Protein AF-S9P1H9-F1 (afdb_monomer_lite)

Organism: Cystobacter fuscus (strain ATCC 25194 / DSM 2262 / NBRC 100088 / M29) (NCBI:txid1242864)

Radius of gyration: 18.56 Å; chains: 1; bounding box: 51×39×47 Å

Secondary structure (DSSP, 8-state):
-EEEEEEEE-TTS-EEEEEEEEEEHHHHHH--GGGSPP-SS-EEEEEE-GGG-EEEESSHHHHHHHHHSSS--HHHHHHH-------------------

pLDDT: mean 74.11, std 20.46, range [33.84, 93.12]

Structure (mmCIF, N/CA/C/O backbone):
data_AF-S9P1H9-F1
#
_entry.id   AF-S9P1H9-F1
#
loop_
_atom_site.group_PDB
_atom_site.id
_atom_site.type_symbol
_atom_site.label_atom_id
_atom_site.label_alt_id
_atom_site.label_comp_id
_atom_site.label_asym_id
_atom_site.label_entity_id
_atom_site.label_seq_id
_atom_site.pdbx_PDB_ins_code
_atom_site.Cartn_x
_atom_site.Cartn_y
_atom_site.Cartn_z
_atom_site.occupancy
_atom_site.B_iso_or_equiv
_atom_site.auth_seq_id
_atom_site.auth_comp_id
_atom_site.auth_asym_id
_atom_site.auth_atom_id
_atom_site.pdbx_PDB_model_num
ATOM 1 N N . MET A 1 1 ? 4.107 -10.210 -2.708 1.00 71.69 1 MET A N 1
ATOM 2 C CA . MET A 1 1 ? 3.120 -9.361 -2.025 1.00 71.69 1 MET A CA 1
ATOM 3 C C . MET A 1 1 ? 3.445 -9.468 -0.560 1.00 71.69 1 MET A C 1
ATOM 5 O O . MET A 1 1 ? 3.558 -10.588 -0.078 1.00 71.69 1 MET A O 1
ATOM 9 N N . GLU A 1 2 ? 3.715 -8.340 0.073 1.00 86.12 2 GLU A N 1
ATOM 10 C CA . GLU A 1 2 ? 4.115 -8.248 1.480 1.00 86.12 2 GLU A CA 1
ATOM 11 C C . GLU A 1 2 ? 3.157 -7.284 2.185 1.00 86.12 2 GLU A C 1
ATOM 13 O O . GLU A 1 2 ? 2.584 -6.406 1.531 1.00 86.12 2 GLU A O 1
ATOM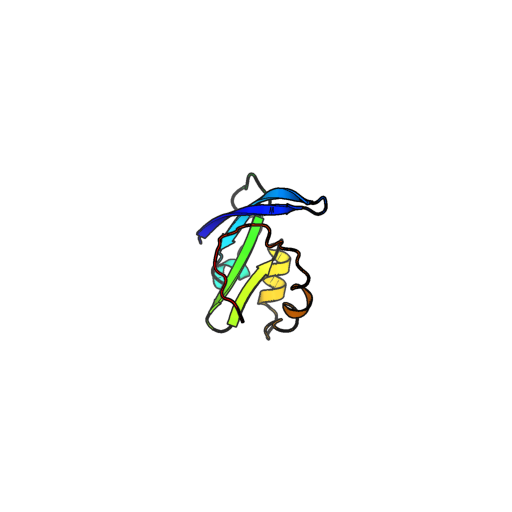 18 N N . LEU A 1 3 ? 2.918 -7.517 3.475 1.00 88.31 3 LEU A N 1
ATOM 19 C CA . LEU A 1 3 ? 2.002 -6.735 4.297 1.00 88.31 3 LEU A CA 1
ATOM 20 C C . LEU A 1 3 ? 2.711 -6.288 5.566 1.00 88.31 3 LEU A C 1
ATOM 22 O O . LEU A 1 3 ? 3.211 -7.128 6.316 1.00 88.31 3 LEU A O 1
ATOM 26 N N . ASP A 1 4 ? 2.650 -4.991 5.831 1.00 88.75 4 ASP A N 1
ATOM 27 C CA . ASP A 1 4 ? 3.205 -4.368 7.024 1.00 88.75 4 ASP A CA 1
ATOM 28 C C . ASP A 1 4 ? 2.111 -3.657 7.815 1.00 88.75 4 ASP A C 1
ATOM 30 O O . ASP A 1 4 ? 1.148 -3.132 7.256 1.00 88.75 4 ASP A O 1
ATOM 34 N N . TYR A 1 5 ? 2.262 -3.629 9.135 1.00 91.00 5 TYR A N 1
ATOM 35 C CA . TYR A 1 5 ? 1.359 -2.913 10.029 1.00 91.00 5 TYR A CA 1
ATOM 36 C C . TYR A 1 5 ? 2.081 -1.694 10.594 1.00 91.00 5 TYR A C 1
ATOM 38 O O . TYR A 1 5 ? 3.106 -1.829 11.263 1.00 91.00 5 TYR A O 1
ATOM 46 N N . GLU A 1 6 ? 1.522 -0.510 10.364 1.00 87.19 6 GLU A N 1
ATOM 47 C CA . GLU A 1 6 ? 2.068 0.760 10.842 1.00 87.19 6 GLU A CA 1
ATOM 48 C C . GLU A 1 6 ? 1.019 1.561 11.617 1.00 87.19 6 GLU A C 1
ATOM 50 O O . GLU A 1 6 ? -0.172 1.248 11.617 1.00 87.19 6 GLU A O 1
ATOM 55 N N . VAL A 1 7 ? 1.482 2.589 12.327 1.00 90.88 7 VAL A N 1
ATOM 56 C CA . VAL A 1 7 ? 0.621 3.557 13.010 1.00 90.88 7 VAL A CA 1
ATOM 57 C C . VAL A 1 7 ? 0.861 4.918 12.376 1.00 90.88 7 VAL A C 1
ATOM 59 O O . VAL A 1 7 ? 1.984 5.421 12.399 1.00 90.88 7 VAL A O 1
ATOM 62 N N . GLU A 1 8 ? -0.193 5.504 11.823 1.00 88.19 8 GLU A N 1
ATOM 63 C CA . GLU A 1 8 ? -0.202 6.853 11.259 1.00 88.19 8 GLU A CA 1
ATOM 64 C C . GLU A 1 8 ? -0.989 7.799 12.173 1.00 88.19 8 GLU A C 1
ATOM 66 O O . GLU A 1 8 ? -1.612 7.365 13.142 1.00 88.19 8 GLU A O 1
ATOM 71 N N . GLN A 1 9 ? -0.917 9.100 11.908 1.00 89.00 9 GLN A N 1
ATOM 72 C CA . GLN A 1 9 ? -1.786 10.088 12.546 1.00 89.00 9 GLN A CA 1
ATOM 73 C C . GLN A 1 9 ? -2.911 10.420 11.570 1.00 89.00 9 GLN A C 1
ATOM 75 O O . GLN A 1 9 ? -2.637 10.661 10.394 1.00 89.00 9 GLN A O 1
ATOM 80 N N . ASP A 1 10 ? -4.154 10.395 12.041 1.00 84.62 10 ASP A N 1
ATOM 81 C CA . ASP A 1 10 ? -5.293 10.876 11.261 1.00 84.62 10 ASP A CA 1
ATOM 82 C C . ASP A 1 10 ? -5.346 12.417 11.222 1.00 84.62 10 ASP A C 1
ATOM 84 O O . ASP A 1 10 ? -4.470 13.108 11.752 1.00 84.62 10 ASP A O 1
ATOM 88 N N . GLU A 1 11 ? -6.370 12.970 10.568 1.00 83.12 11 GLU A N 1
ATOM 89 C CA . GLU A 1 11 ? -6.568 14.421 10.424 1.00 83.12 11 GLU A CA 1
ATOM 90 C C . GLU A 1 11 ? -6.744 15.145 11.772 1.00 83.12 11 GLU A C 1
ATOM 92 O O . GLU A 1 11 ? -6.453 16.337 11.884 1.00 83.12 11 GLU A O 1
ATOM 97 N N . GLU A 1 12 ? -7.172 14.425 12.810 1.00 86.62 12 GLU A N 1
ATOM 98 C CA . GLU A 1 12 ? -7.350 14.925 14.176 1.00 86.62 12 GLU A CA 1
ATOM 99 C C . GLU A 1 12 ? -6.081 14.732 15.033 1.00 86.62 12 GLU A C 1
ATOM 101 O O . GLU A 1 12 ? -6.024 15.156 16.191 1.00 86.62 12 GLU A O 1
ATOM 106 N N . GLY A 1 13 ? -5.028 14.139 14.459 1.00 87.88 13 GLY A N 1
ATOM 107 C CA . GLY A 1 13 ? -3.762 13.844 15.123 1.00 87.88 13 GLY A CA 1
ATOM 108 C C . GLY A 1 13 ? -3.813 12.613 16.032 1.00 87.88 13 GLY A C 1
ATOM 109 O O . GLY A 1 13 ? -2.876 12.387 16.808 1.00 87.88 13 GLY A O 1
ATOM 110 N N . ALA A 1 14 ? -4.883 11.817 15.970 1.00 89.50 14 ALA A N 1
ATOM 111 C CA . ALA A 1 14 ? -5.013 10.588 16.733 1.00 89.50 14 ALA A CA 1
ATOM 112 C C . ALA A 1 14 ? -4.269 9.430 16.039 1.00 89.50 14 ALA A C 1
ATOM 114 O O . ALA A 1 14 ? -4.208 9.359 14.809 1.00 89.50 14 ALA A O 1
ATOM 115 N N . PRO A 1 15 ? -3.658 8.509 16.808 1.00 92.12 15 PRO A N 1
ATOM 116 C CA . PRO A 1 15 ? -2.955 7.370 16.234 1.00 92.12 15 PRO A CA 1
ATOM 117 C C . PRO A 1 15 ? -3.945 6.365 15.628 1.00 92.12 15 PRO A C 1
ATOM 119 O O . PRO A 1 15 ? -4.768 5.792 16.343 1.00 92.12 15 PRO A O 1
ATOM 122 N N . VAL A 1 16 ? -3.804 6.084 14.334 1.00 91.25 16 VAL A N 1
ATOM 123 C CA . VAL A 1 16 ? -4.590 5.094 13.590 1.00 91.25 16 VAL A CA 1
ATOM 124 C C . VAL A 1 16 ? -3.693 3.961 13.097 1.00 91.25 16 VAL A C 1
ATOM 126 O O . VAL A 1 16 ? -2.632 4.181 12.518 1.00 91.25 16 VAL A O 1
ATOM 129 N N . GLY A 1 17 ? -4.103 2.718 13.350 1.00 91.50 17 GLY A N 1
ATOM 130 C CA . GLY A 1 17 ? -3.412 1.548 12.815 1.00 91.50 17 GLY A CA 1
ATOM 131 C C . GLY A 1 17 ? -3.766 1.343 11.345 1.00 91.50 17 GLY A C 1
ATOM 132 O O . GLY A 1 17 ? -4.946 1.241 11.022 1.00 91.50 17 GLY A O 1
ATOM 133 N N . VAL A 1 18 ? -2.762 1.222 10.484 1.00 93.12 18 VAL A N 1
ATOM 134 C CA . VAL A 1 18 ? -2.925 1.038 9.037 1.00 93.12 18 VAL A CA 1
ATOM 135 C C . VAL A 1 18 ? -2.173 -0.193 8.551 1.00 93.12 18 VAL A C 1
ATOM 137 O O . VAL A 1 18 ? -1.186 -0.619 9.158 1.00 93.12 18 VAL A O 1
ATOM 140 N N . VAL A 1 19 ? -2.641 -0.762 7.444 1.00 93.06 19 VAL A N 1
ATOM 141 C CA . VAL A 1 19 ? -1.970 -1.865 6.749 1.00 93.06 19 VAL A CA 1
ATOM 142 C C . VAL A 1 19 ? -1.317 -1.323 5.488 1.00 93.06 19 VAL A C 1
ATOM 144 O O . VAL A 1 19 ? -1.998 -0.756 4.639 1.00 93.06 19 VAL A O 1
ATOM 147 N N . ARG A 1 20 ? -0.007 -1.510 5.334 1.00 91.38 20 ARG A N 1
ATOM 148 C CA . ARG A 1 20 ? 0.713 -1.184 4.103 1.00 91.38 20 ARG A CA 1
ATOM 149 C C . ARG A 1 20 ? 0.857 -2.423 3.235 1.00 91.38 20 ARG A C 1
ATOM 151 O O . ARG A 1 20 ? 1.442 -3.422 3.641 1.00 91.38 20 ARG A O 1
ATOM 158 N N . LEU A 1 21 ? 0.310 -2.348 2.029 1.00 91.50 21 LEU A N 1
ATOM 159 C CA . LEU A 1 21 ? 0.265 -3.430 1.065 1.00 91.50 21 LEU A CA 1
ATOM 160 C C . LEU A 1 21 ? 1.289 -3.207 -0.043 1.00 91.50 21 LEU A C 1
AT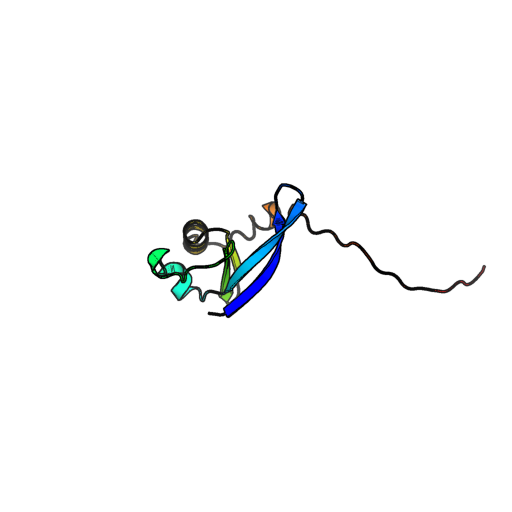OM 162 O O . LEU A 1 21 ? 1.125 -2.339 -0.903 1.00 91.50 21 LEU A O 1
ATOM 166 N N . HIS A 1 22 ? 2.333 -4.030 -0.046 1.00 90.88 22 HIS A N 1
ATOM 167 C CA . HIS A 1 22 ? 3.393 -3.981 -1.043 1.00 90.88 22 HIS A CA 1
ATOM 168 C C . HIS A 1 22 ? 3.039 -4.865 -2.239 1.00 90.88 22 HIS A C 1
ATOM 170 O O . HIS A 1 22 ? 3.074 -6.104 -2.181 1.00 90.88 22 HIS A O 1
ATOM 176 N N . LEU A 1 23 ? 2.718 -4.210 -3.353 1.00 90.31 23 LEU A N 1
ATOM 177 C CA . LEU A 1 23 ? 2.296 -4.843 -4.593 1.00 90.31 23 LEU A CA 1
ATOM 178 C C . LEU A 1 23 ? 3.402 -4.770 -5.662 1.00 90.31 23 LEU A C 1
ATOM 180 O O . LEU A 1 23 ? 3.996 -3.717 -5.897 1.00 90.31 23 LEU A O 1
ATOM 184 N N . PRO A 1 24 ? 3.678 -5.878 -6.372 1.00 89.31 24 PRO A N 1
ATOM 185 C CA . PRO A 1 24 ? 4.415 -5.835 -7.630 1.00 89.31 24 PRO A CA 1
ATOM 186 C C . PRO A 1 24 ? 3.671 -4.994 -8.675 1.00 89.31 24 PRO A C 1
ATOM 188 O O . PRO A 1 24 ? 2.450 -5.096 -8.776 1.00 89.31 24 PRO A O 1
ATOM 191 N N . GLU A 1 25 ? 4.398 -4.258 -9.523 1.00 86.44 25 GLU A N 1
ATOM 192 C CA . GLU A 1 25 ? 3.802 -3.374 -10.547 1.00 86.44 25 GLU A CA 1
ATOM 193 C C . GLU A 1 25 ? 2.772 -4.090 -11.431 1.00 86.44 25 GLU A C 1
ATOM 195 O O . GLU A 1 25 ? 1.683 -3.575 -11.670 1.00 86.44 25 GLU A O 1
ATOM 200 N N . LYS A 1 26 ? 3.086 -5.315 -11.867 1.00 88.62 26 LYS A N 1
ATOM 201 C CA . LYS A 1 26 ? 2.174 -6.113 -12.690 1.00 88.62 26 LYS A CA 1
ATOM 202 C C . LYS A 1 26 ? 0.849 -6.399 -11.981 1.00 88.62 26 LYS A C 1
ATOM 204 O O . LYS A 1 26 ? -0.184 -6.318 -12.626 1.00 88.62 26 LYS A O 1
ATOM 209 N N . LEU A 1 27 ? 0.894 -6.733 -10.688 1.00 89.75 27 LEU A N 1
ATOM 210 C CA . LEU A 1 27 ? -0.317 -6.999 -9.913 1.00 89.75 27 LEU A CA 1
ATOM 211 C C . LEU A 1 27 ? -1.089 -5.706 -9.675 1.00 89.75 27 LEU A C 1
ATOM 213 O O . LEU A 1 27 ? -2.281 -5.675 -9.927 1.00 89.75 27 LEU A O 1
ATOM 217 N N . ALA A 1 28 ? -0.416 -4.622 -9.292 1.00 88.62 28 ALA A N 1
ATOM 218 C CA . ALA A 1 28 ? -1.077 -3.342 -9.047 1.00 88.62 28 ALA A CA 1
ATOM 219 C C . ALA A 1 28 ? -1.885 -2.825 -10.253 1.00 88.62 28 ALA A C 1
ATOM 221 O O . ALA A 1 28 ? -2.931 -2.218 -10.059 1.00 88.62 28 ALA A O 1
ATOM 222 N N . ARG A 1 29 ? -1.432 -3.104 -11.484 1.00 87.00 29 ARG A N 1
ATOM 223 C CA . ARG A 1 29 ? -2.118 -2.717 -12.731 1.00 87.00 29 ARG A CA 1
ATOM 224 C C . ARG A 1 29 ? -3.342 -3.559 -13.090 1.00 87.00 29 ARG A C 1
ATOM 226 O O . ARG A 1 29 ? -4.137 -3.115 -13.908 1.00 87.00 29 ARG A O 1
ATOM 233 N N . THR A 1 30 ? -3.448 -4.783 -12.582 1.00 88.94 30 THR A N 1
ATOM 234 C CA . THR A 1 30 ? -4.514 -5.721 -12.984 1.00 88.94 30 THR A CA 1
ATOM 235 C C . THR A 1 30 ? -5.451 -6.098 -11.849 1.00 88.94 30 THR A C 1
ATOM 237 O O . THR A 1 30 ? -6.496 -6.672 -12.119 1.00 88.94 30 THR A O 1
ATOM 240 N N . LEU A 1 31 ? -5.052 -5.839 -10.604 1.00 90.50 31 LEU A N 1
ATOM 241 C CA . LEU A 1 31 ? -5.823 -6.158 -9.411 1.00 90.50 31 LEU A CA 1
ATOM 242 C C . LEU A 1 31 ? -7.085 -5.296 -9.357 1.00 90.50 31 LEU A C 1
ATOM 244 O O . LEU A 1 31 ? -7.028 -4.10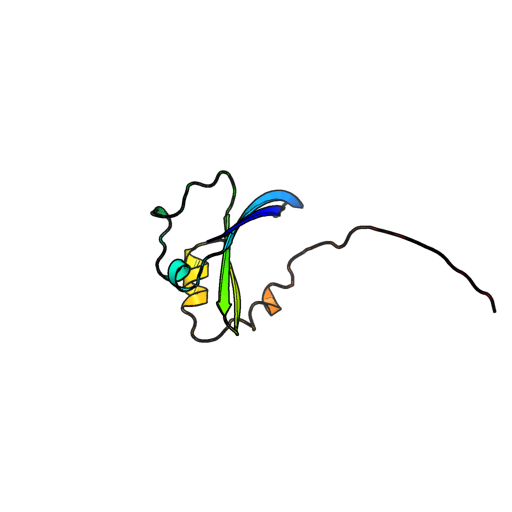2 -9.658 1.00 90.50 31 LEU A O 1
ATOM 248 N N . VAL A 1 32 ? -8.196 -5.889 -8.932 1.00 90.25 32 VAL A N 1
ATOM 249 C CA . VAL A 1 32 ? -9.440 -5.166 -8.631 1.00 90.25 32 VAL A CA 1
ATOM 250 C C . VAL A 1 32 ? -9.773 -5.243 -7.142 1.00 90.25 32 VAL A C 1
ATOM 252 O O . VAL A 1 32 ? -9.282 -6.118 -6.430 1.00 90.25 32 VAL A O 1
ATOM 255 N N . GLU A 1 33 ? -10.611 -4.328 -6.653 1.00 86.12 33 GLU A N 1
ATOM 256 C CA . GLU A 1 33 ? -10.958 -4.244 -5.226 1.00 86.12 33 GLU A CA 1
ATOM 257 C C . GLU A 1 33 ? -11.610 -5.528 -4.691 1.00 86.12 33 GLU A C 1
ATOM 259 O O . GLU A 1 33 ? -11.372 -5.908 -3.550 1.00 86.12 33 GLU A O 1
ATOM 264 N N . GLU A 1 34 ? -12.367 -6.244 -5.523 1.00 89.31 34 GLU A N 1
ATOM 265 C CA . GLU A 1 34 ? -13.018 -7.511 -5.159 1.00 89.31 34 GLU A CA 1
ATOM 266 C C . GLU A 1 34 ? -12.028 -8.665 -4.931 1.00 89.31 34 GLU A C 1
ATOM 268 O O . GLU A 1 34 ? -12.353 -9.644 -4.260 1.00 89.31 34 GLU A O 1
ATOM 273 N N . GLU A 1 35 ? -10.817 -8.564 -5.484 1.00 88.50 35 GLU A N 1
ATOM 274 C CA . GLU A 1 35 ? -9.747 -9.547 -5.293 1.00 88.50 35 GLU A CA 1
ATOM 275 C C . GLU A 1 35 ? -8.895 -9.244 -4.054 1.00 88.50 35 GLU A C 1
ATOM 277 O O . GLU A 1 35 ? -8.050 -10.059 -3.664 1.00 88.50 35 GLU A O 1
ATOM 282 N N . LEU A 1 36 ? -9.091 -8.077 -3.428 1.00 85.81 36 LEU A N 1
ATOM 283 C CA . LEU A 1 36 ? -8.401 -7.738 -2.196 1.00 85.81 36 LEU A CA 1
ATOM 284 C C . LEU A 1 36 ? -8.989 -8.530 -1.023 1.00 85.81 36 LEU A C 1
ATOM 286 O O . LEU A 1 36 ? -10.209 -8.658 -0.891 1.00 85.81 36 LEU A O 1
ATOM 290 N N . PRO A 1 37 ? -8.137 -9.049 -0.123 1.00 85.94 37 PRO A N 1
ATOM 291 C CA . PRO A 1 37 ? -8.628 -9.619 1.117 1.00 85.94 37 PRO A CA 1
ATOM 292 C C . PRO A 1 37 ? -9.309 -8.531 1.952 1.00 85.94 37 PRO A C 1
ATOM 294 O O . PRO A 1 37 ? -8.980 -7.349 1.861 1.00 85.94 37 PRO A O 1
ATOM 297 N N . LEU A 1 38 ? -10.249 -8.936 2.802 1.00 87.06 38 LEU A N 1
ATOM 298 C CA . LEU A 1 38 ? -10.863 -8.015 3.750 1.00 87.06 38 LEU A CA 1
ATOM 299 C C . LEU A 1 38 ? -9.841 -7.630 4.821 1.00 87.06 38 LEU A C 1
ATOM 301 O O . LEU A 1 38 ? -9.246 -8.496 5.465 1.00 87.06 38 LEU A O 1
ATOM 305 N N . PHE A 1 39 ? -9.674 -6.328 5.019 1.00 86.69 39 PHE A N 1
ATOM 306 C CA . PHE A 1 39 ? -8.782 -5.770 6.025 1.00 86.69 39 PHE A CA 1
ATOM 307 C C . PHE A 1 39 ? -9.583 -5.242 7.215 1.00 86.69 39 PHE A C 1
ATOM 309 O O . PHE A 1 39 ? -10.657 -4.668 7.051 1.00 86.69 39 PHE A O 1
ATOM 316 N N . ASP A 1 40 ? -9.052 -5.417 8.427 1.00 88.88 40 ASP A N 1
ATOM 317 C CA . ASP A 1 40 ? -9.642 -4.893 9.667 1.00 88.88 40 ASP A CA 1
ATOM 318 C C . ASP A 1 40 ? -9.382 -3.391 9.866 1.00 88.88 40 ASP A C 1
ATOM 320 O O . ASP A 1 40 ? -9.862 -2.791 10.828 1.00 88.88 40 ASP A O 1
ATOM 324 N N . ARG A 1 41 ? -8.581 -2.791 8.980 1.00 89.69 41 ARG A N 1
ATOM 325 C CA . ARG A 1 41 ? -8.016 -1.445 9.091 1.00 89.69 41 ARG A CA 1
ATOM 326 C C . ARG A 1 41 ? -7.889 -0.790 7.715 1.00 89.69 41 ARG A C 1
ATOM 328 O O . ARG A 1 41 ? -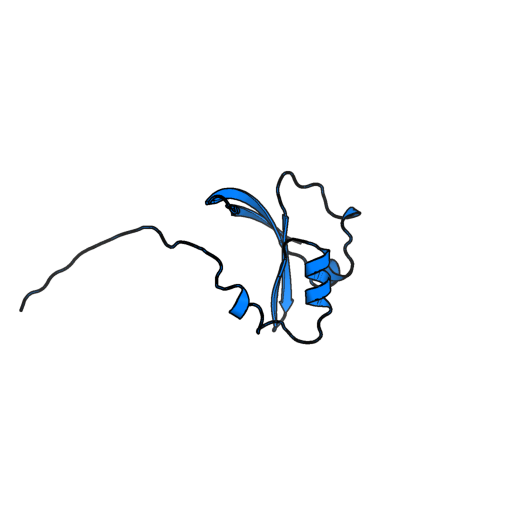7.860 -1.505 6.712 1.00 89.69 41 ARG A O 1
ATOM 335 N N . PRO A 1 42 ? -7.743 0.546 7.659 1.00 89.94 42 PRO A N 1
ATOM 336 C CA . PRO A 1 42 ? -7.421 1.249 6.422 1.00 89.94 42 PRO A CA 1
ATOM 337 C C . PRO A 1 42 ? -6.141 0.710 5.769 1.00 89.94 42 PRO A C 1
ATOM 339 O O . PRO A 1 42 ? -5.152 0.425 6.456 1.00 89.94 42 PRO A O 1
ATOM 342 N N . VAL A 1 43 ? -6.161 0.597 4.441 1.00 91.19 43 VAL A N 1
ATOM 343 C CA . VAL A 1 43 ? -5.063 0.044 3.637 1.00 91.19 43 VAL A CA 1
ATOM 344 C C . VAL A 1 43 ? -4.357 1.160 2.880 1.00 91.19 43 VAL A C 1
ATOM 346 O O . VAL A 1 43 ? -5.003 2.026 2.301 1.00 91.19 43 VAL A O 1
ATOM 349 N N . ARG A 1 44 ? -3.026 1.119 2.854 1.00 91.62 44 ARG A N 1
ATOM 350 C CA . ARG A 1 44 ? -2.163 1.978 2.036 1.00 91.62 44 ARG A CA 1
ATOM 351 C C . ARG A 1 44 ? -1.412 1.110 1.039 1.00 91.62 44 ARG A C 1
ATOM 353 O O . ARG A 1 44 ? -0.883 0.068 1.414 1.00 91.62 44 ARG A O 1
ATOM 360 N N . PHE A 1 45 ? -1.321 1.527 -0.214 1.00 91.56 45 PHE A N 1
ATOM 361 C CA . PHE A 1 45 ? -0.693 0.741 -1.273 1.00 91.56 45 PHE A CA 1
ATOM 362 C C . PHE A 1 45 ? 0.699 1.269 -1.601 1.00 91.56 45 PHE A C 1
ATOM 364 O O . PHE A 1 45 ? 0.896 2.477 -1.726 1.00 91.56 45 PHE A O 1
ATOM 371 N N . ILE A 1 46 ? 1.661 0.360 -1.782 1.00 90.44 46 ILE A N 1
ATOM 372 C CA . ILE A 1 46 ? 3.031 0.680 -2.198 1.00 90.44 46 ILE A CA 1
ATOM 373 C C . ILE A 1 46 ? 3.434 -0.206 -3.376 1.00 90.44 46 ILE A C 1
ATOM 375 O O . ILE A 1 46 ? 3.337 -1.430 -3.309 1.00 90.44 46 ILE A O 1
ATOM 379 N N . VAL A 1 47 ? 3.942 0.406 -4.449 1.00 89.56 47 VAL A N 1
ATOM 380 C CA . VAL A 1 47 ? 4.398 -0.302 -5.655 1.00 89.56 47 VAL A CA 1
ATOM 381 C C . VAL A 1 47 ? 5.803 0.119 -6.035 1.00 89.56 47 VAL A C 1
ATOM 383 O O . VAL A 1 47 ? 6.049 1.276 -6.359 1.00 89.56 47 VAL A O 1
ATOM 386 N N . GLY A 1 48 ? 6.730 -0.837 -6.067 1.00 84.38 48 GLY A N 1
ATOM 387 C CA . GLY A 1 48 ? 8.082 -0.601 -6.571 1.00 84.38 48 GLY A CA 1
ATOM 388 C C . GLY A 1 48 ? 8.126 -0.571 -8.103 1.00 84.38 48 GLY A C 1
ATOM 389 O O . GLY A 1 48 ? 7.822 -1.576 -8.744 1.00 84.38 48 GLY A O 1
ATOM 390 N N . ARG A 1 49 ? 8.585 0.540 -8.692 1.00 80.31 49 ARG A N 1
ATOM 391 C CA . ARG A 1 49 ? 8.830 0.715 -10.139 1.00 80.31 49 ARG A CA 1
ATOM 392 C C . ARG A 1 49 ? 10.309 0.545 -10.495 1.00 80.31 49 ARG A C 1
ATOM 394 O O . ARG A 1 49 ? 10.918 1.392 -11.155 1.00 80.31 49 ARG A O 1
ATOM 401 N N . GLY A 1 50 ? 10.923 -0.547 -10.043 1.00 74.25 50 GLY A N 1
ATOM 402 C CA . GLY A 1 50 ? 12.321 -0.879 -10.346 1.00 74.25 50 GLY A CA 1
ATOM 403 C C . GLY A 1 50 ? 13.285 0.291 -10.096 1.00 74.25 50 GLY A C 1
ATOM 404 O O . GLY A 1 50 ? 13.447 0.740 -8.968 1.00 74.25 50 GLY A O 1
ATOM 405 N N . ARG A 1 51 ? 13.919 0.807 -11.160 1.00 68.94 51 ARG A N 1
ATOM 406 C CA . ARG A 1 51 ? 14.900 1.913 -11.081 1.00 68.94 51 ARG A CA 1
ATOM 407 C C . ARG A 1 51 ? 14.285 3.291 -10.809 1.00 68.94 51 ARG A C 1
ATOM 409 O O . ARG A 1 51 ? 15.037 4.234 -10.600 1.00 68.94 51 ARG A O 1
ATOM 416 N N . ARG A 1 52 ? 12.960 3.419 -10.878 1.00 69.88 52 ARG A N 1
ATOM 417 C CA . ARG A 1 52 ? 12.246 4.699 -10.796 1.00 69.88 52 ARG A CA 1
ATOM 418 C C . ARG A 1 52 ? 11.719 5.025 -9.394 1.00 69.88 52 ARG A C 1
ATOM 420 O O . ARG A 1 52 ? 11.144 6.082 -9.230 1.00 69.88 52 ARG A O 1
ATOM 427 N N . GLY A 1 53 ? 11.895 4.154 -8.400 1.00 79.81 53 GLY A N 1
ATOM 428 C CA . GLY A 1 53 ? 11.407 4.392 -7.034 1.00 79.81 53 GLY A CA 1
ATOM 429 C C . GLY A 1 53 ? 10.099 3.664 -6.724 1.00 79.81 53 GLY A C 1
ATOM 430 O O . GLY A 1 53 ? 9.802 2.642 -7.347 1.00 79.81 53 GLY A O 1
ATOM 431 N N . ALA A 1 54 ? 9.343 4.150 -5.737 1.00 83.56 54 ALA A N 1
ATOM 432 C CA . ALA A 1 54 ? 8.105 3.527 -5.272 1.00 83.56 54 ALA A CA 1
ATOM 433 C C . ALA A 1 54 ? 6.926 4.505 -5.336 1.00 83.56 54 ALA A C 1
ATOM 435 O O . ALA A 1 54 ? 7.047 5.645 -4.908 1.00 83.56 54 ALA A O 1
ATOM 436 N N . VAL A 1 55 ? 5.782 4.041 -5.838 1.00 85.62 55 VAL A N 1
ATOM 437 C CA . VAL A 1 55 ? 4.523 4.797 -5.858 1.00 85.62 55 VAL A CA 1
ATOM 438 C C . VAL A 1 55 ? 3.714 4.435 -4.622 1.00 85.62 55 VAL A C 1
ATOM 440 O O . VAL A 1 55 ? 3.642 3.258 -4.263 1.00 85.62 55 VAL A O 1
ATOM 443 N N . ARG A 1 56 ? 3.112 5.441 -3.983 1.00 88.25 56 ARG A N 1
ATOM 444 C CA . ARG A 1 56 ? 2.247 5.277 -2.811 1.00 88.25 56 ARG A CA 1
ATOM 445 C C . ARG A 1 56 ? 0.881 5.900 -3.068 1.00 88.25 56 ARG A C 1
ATOM 447 O O . ARG A 1 56 ? 0.815 6.984 -3.651 1.00 88.25 56 ARG A O 1
ATOM 454 N N . ALA A 1 57 ? -0.173 5.224 -2.631 1.00 88.81 57 ALA A N 1
ATOM 455 C CA . ALA A 1 57 ? -1.547 5.694 -2.772 1.00 88.81 57 ALA A CA 1
ATOM 456 C C . ALA A 1 57 ? -2.456 5.121 -1.679 1.00 88.81 57 ALA A C 1
ATOM 458 O O . ALA A 1 57 ? -2.165 4.072 -1.099 1.00 88.81 57 ALA A O 1
ATOM 459 N N . ASP A 1 58 ? -3.571 5.804 -1.447 1.00 87.88 58 ASP A N 1
ATOM 460 C CA . ASP A 1 58 ? -4.575 5.445 -0.439 1.00 87.88 58 ASP A CA 1
ATOM 461 C C . ASP A 1 58 ? -5.717 4.605 -1.031 1.00 87.88 58 ASP A C 1
ATOM 463 O O . ASP A 1 58 ? -6.444 3.937 -0.301 1.00 87.88 58 ASP A O 1
ATOM 467 N N . SER A 1 59 ? -5.840 4.591 -2.362 1.00 88.00 59 SER A N 1
ATOM 468 C CA . SER A 1 59 ? -6.787 3.762 -3.104 1.00 88.00 59 SER A CA 1
ATOM 469 C C . SER A 1 59 ? -6.102 3.020 -4.254 1.00 88.00 59 SER A C 1
ATOM 471 O O . SER A 1 59 ? -5.062 3.441 -4.774 1.00 88.00 59 SER A O 1
ATOM 473 N N . LEU A 1 60 ? -6.696 1.895 -4.658 1.00 89.06 60 LEU A N 1
ATOM 474 C CA . LEU A 1 60 ? -6.211 1.103 -5.787 1.00 89.06 60 LEU A CA 1
ATOM 475 C C . LEU A 1 60 ? -6.394 1.844 -7.121 1.00 89.06 60 LEU A C 1
ATOM 477 O O . LEU A 1 60 ? -5.537 1.740 -7.996 1.00 89.06 60 LEU A O 1
ATOM 481 N N . LEU A 1 61 ? -7.474 2.619 -7.251 1.00 88.25 61 LEU A N 1
ATOM 482 C CA . LEU A 1 61 ? -7.746 3.435 -8.431 1.00 88.25 61 LEU A CA 1
ATOM 483 C C . LEU A 1 61 ? -6.665 4.509 -8.621 1.00 88.25 61 LEU A C 1
ATOM 485 O O . LEU A 1 61 ? -6.022 4.537 -9.668 1.00 88.25 61 LEU A O 1
ATOM 489 N N . ASP A 1 62 ? -6.386 5.309 -7.586 1.00 88.31 62 ASP A N 1
ATOM 490 C CA . ASP A 1 62 ? -5.354 6.357 -7.646 1.00 88.31 62 ASP A CA 1
ATOM 491 C C . ASP A 1 62 ? -3.974 5.759 -7.949 1.00 88.31 62 ASP A C 1
ATOM 493 O O . ASP A 1 62 ? -3.174 6.319 -8.701 1.00 88.31 62 ASP A O 1
ATOM 497 N N . LEU A 1 63 ? -3.683 4.587 -7.371 1.00 89.06 63 LEU A N 1
ATOM 498 C CA . LEU A 1 63 ? -2.450 3.857 -7.640 1.00 89.06 63 LEU A CA 1
ATOM 499 C C . LEU A 1 63 ? -2.324 3.508 -9.125 1.00 89.06 63 LEU A C 1
ATOM 501 O O . LEU A 1 63 ? -1.258 3.690 -9.711 1.00 89.06 63 LEU A O 1
ATOM 505 N N . GLN A 1 64 ? -3.391 2.987 -9.726 1.00 89.19 64 GLN A N 1
ATOM 506 C CA . GLN A 1 64 ? -3.407 2.588 -11.129 1.00 89.19 64 GLN A CA 1
ATOM 507 C C . GLN A 1 64 ? -3.262 3.790 -12.058 1.00 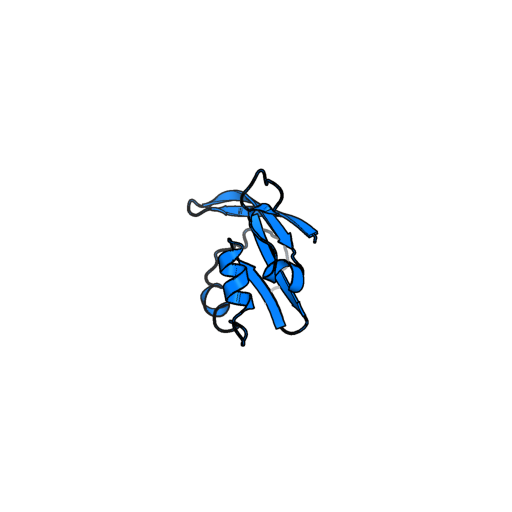89.19 64 GLN A C 1
ATOM 509 O O . GLN A 1 64 ? -2.449 3.726 -12.981 1.00 89.19 64 GLN A O 1
ATOM 514 N N . GLU A 1 65 ? -3.944 4.900 -11.772 1.00 88.44 65 GLU A N 1
ATOM 515 C CA . GLU A 1 65 ? -3.785 6.146 -12.529 1.00 88.44 65 GLU A CA 1
ATOM 516 C C . GLU A 1 65 ? -2.331 6.647 -12.491 1.00 88.44 65 GLU A C 1
ATOM 518 O O . GLU A 1 65 ? -1.736 6.925 -13.536 1.00 88.44 65 GLU A O 1
ATOM 523 N N . LEU A 1 66 ? -1.699 6.666 -11.310 1.00 84.81 66 LEU A N 1
ATOM 524 C CA . LEU A 1 66 ? -0.285 7.041 -11.155 1.00 84.81 66 LEU A CA 1
ATOM 525 C C . LEU A 1 66 ? 0.673 6.076 -11.874 1.00 84.81 66 LEU A C 1
ATOM 527 O O . LEU A 1 66 ? 1.755 6.471 -12.318 1.00 84.81 66 LEU A O 1
ATOM 531 N N . LEU A 1 67 ? 0.310 4.796 -11.986 1.00 83.31 67 LEU A N 1
ATOM 532 C CA . LEU A 1 67 ? 1.105 3.798 -12.700 1.00 83.31 67 LEU A CA 1
ATOM 533 C C . LEU A 1 67 ? 0.965 3.902 -14.219 1.00 83.31 67 LEU A C 1
ATOM 535 O O . LEU A 1 67 ? 1.928 3.553 -14.917 1.00 83.31 67 LEU A O 1
ATOM 539 N N . ASP A 1 68 ? -0.191 4.336 -14.721 1.00 83.25 68 ASP A N 1
ATOM 540 C CA . ASP A 1 68 ? -0.469 4.506 -16.151 1.00 83.25 68 ASP A CA 1
ATOM 541 C C . ASP A 1 68 ? 0.217 5.753 -16.736 1.00 83.25 68 ASP A C 1
ATOM 543 O O . ASP A 1 68 ? 0.581 5.775 -17.913 1.00 83.25 68 ASP A O 1
ATOM 547 N N . MET A 1 69 ? 0.532 6.744 -15.892 1.00 76.69 69 MET A N 1
ATOM 548 C CA . MET A 1 69 ? 1.309 7.920 -16.289 1.00 76.69 69 MET A CA 1
ATOM 549 C C . MET A 1 69 ? 2.695 7.540 -16.884 1.00 76.69 69 MET A C 1
ATOM 551 O O . MET A 1 69 ? 3.458 6.792 -16.252 1.00 76.69 69 MET A O 1
ATOM 555 N N . PRO A 1 70 ? 3.069 8.047 -18.087 1.00 62.19 70 PRO A N 1
ATOM 556 C CA . PRO A 1 70 ? 4.288 7.624 -18.797 1.00 62.19 70 PRO A CA 1
ATOM 557 C C . PRO A 1 70 ? 5.608 8.151 -18.203 1.00 62.19 70 PRO A C 1
ATOM 559 O O . PRO A 1 70 ? 6.680 7.624 -18.517 1.00 62.19 70 PRO A O 1
ATOM 562 N N . TRP A 1 71 ? 5.563 9.179 -17.355 1.00 56.31 71 TRP A N 1
ATOM 563 C CA . TRP A 1 71 ? 6.709 9.757 -16.645 1.00 56.31 71 TRP A CA 1
ATOM 564 C C . TRP A 1 71 ? 6.423 9.810 -15.143 1.00 56.31 71 TRP A C 1
ATOM 566 O O . TRP A 1 71 ? 5.266 9.900 -14.735 1.00 56.31 71 TRP A O 1
ATOM 576 N N . MET A 1 72 ? 7.478 9.704 -14.323 1.00 54.97 72 MET A N 1
ATOM 577 C CA . MET A 1 72 ? 7.307 9.743 -12.873 1.00 54.97 72 MET A CA 1
ATOM 578 C C . MET A 1 72 ? 6.763 11.109 -12.444 1.00 54.97 72 MET A C 1
ATOM 580 O O . MET A 1 72 ? 7.289 12.135 -12.879 1.00 54.97 72 MET A O 1
ATOM 584 N N . PRO A 1 73 ? 5.803 11.132 -11.514 1.00 49.41 73 PRO A N 1
ATOM 585 C CA . PRO A 1 73 ? 5.494 12.293 -10.700 1.00 49.41 73 PRO A CA 1
ATOM 586 C C . PRO A 1 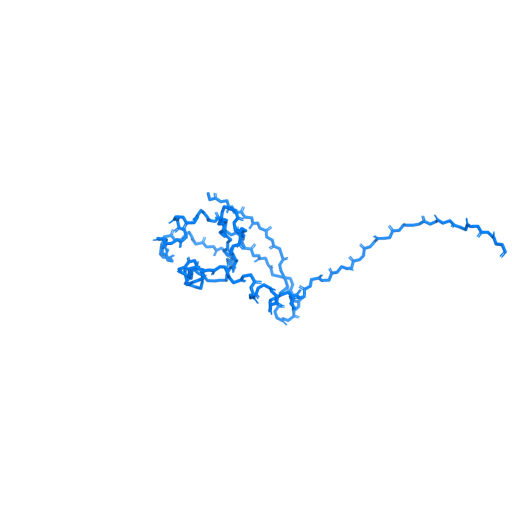73 ? 6.593 12.516 -9.637 1.00 49.41 73 PRO A C 1
ATOM 588 O O . PRO A 1 73 ? 6.290 12.734 -8.470 1.00 49.41 73 PRO A O 1
ATOM 591 N N . ASP A 1 74 ? 7.876 12.494 -10.021 1.00 48.62 74 ASP A N 1
ATOM 592 C CA . ASP A 1 74 ? 8.971 13.025 -9.184 1.00 48.62 74 ASP A CA 1
ATOM 593 C C . ASP A 1 74 ? 8.757 14.538 -8.917 1.00 48.62 74 ASP A C 1
ATOM 595 O O . ASP A 1 74 ? 9.282 15.092 -7.958 1.00 48.62 74 ASP A O 1
ATOM 599 N N . GLU A 1 75 ? 7.902 15.208 -9.705 1.00 47.25 75 GLU A N 1
ATOM 600 C CA . GLU A 1 75 ? 7.384 16.555 -9.418 1.00 47.25 75 GLU A CA 1
ATOM 601 C C . GLU A 1 75 ? 6.234 16.591 -8.387 1.00 47.25 75 GLU A C 1
ATOM 603 O O . GLU A 1 75 ? 5.975 17.646 -7.813 1.00 47.25 75 GLU A O 1
ATOM 608 N N . LEU A 1 76 ? 5.546 15.476 -8.098 1.00 47.81 76 LEU A N 1
ATOM 609 C CA . LEU A 1 76 ? 4.432 15.452 -7.134 1.00 47.81 76 LEU A CA 1
ATOM 610 C C . LEU A 1 76 ? 4.881 15.070 -5.718 1.00 47.81 76 LEU A C 1
ATOM 612 O O . LEU A 1 76 ? 4.234 15.464 -4.751 1.00 47.81 76 LEU A O 1
ATOM 616 N N . GLU A 1 77 ? 5.994 14.347 -5.562 1.00 41.53 77 GLU A N 1
ATOM 617 C CA . GLU A 1 77 ? 6.562 14.064 -4.234 1.00 41.53 77 GLU A CA 1
ATOM 618 C C . GLU A 1 77 ? 7.106 15.358 -3.592 1.00 41.53 77 GLU A C 1
ATOM 620 O O . GLU A 1 77 ? 6.878 15.579 -2.407 1.00 41.53 77 GLU A O 1
ATOM 625 N N . ALA A 1 78 ? 7.602 16.322 -4.386 1.00 47.00 78 ALA A N 1
ATOM 626 C CA . ALA A 1 78 ? 7.850 17.697 -3.925 1.00 47.00 78 ALA A CA 1
ATOM 627 C C . ALA A 1 78 ? 6.578 18.433 -3.440 1.00 47.00 78 ALA A C 1
ATOM 629 O O . ALA A 1 78 ? 6.668 19.342 -2.617 1.00 47.00 78 ALA A O 1
ATOM 630 N N . ALA A 1 79 ? 5.391 18.042 -3.917 1.00 43.94 79 ALA A N 1
ATOM 631 C CA . ALA A 1 79 ? 4.108 18.612 -3.498 1.00 43.94 79 ALA A CA 1
ATOM 632 C C . ALA A 1 79 ? 3.480 17.891 -2.286 1.00 43.94 79 ALA A C 1
ATOM 634 O O . ALA A 1 79 ? 2.611 18.460 -1.627 1.00 43.94 79 ALA A O 1
ATOM 635 N N . ARG A 1 80 ? 3.909 16.658 -1.968 1.00 46.00 80 ARG A N 1
ATOM 636 C CA . ARG A 1 80 ? 3.386 15.838 -0.854 1.00 46.00 80 ARG A CA 1
ATOM 637 C C . ARG A 1 80 ? 4.322 15.762 0.358 1.00 46.00 80 ARG A C 1
ATOM 639 O O . ARG A 1 80 ? 3.844 15.472 1.449 1.00 46.00 80 ARG A O 1
ATOM 646 N N . ASP A 1 81 ? 5.599 16.132 0.223 1.00 43.34 81 ASP A N 1
ATOM 647 C CA . ASP A 1 81 ? 6.575 16.288 1.327 1.00 43.34 81 ASP A CA 1
ATOM 648 C C . ASP A 1 81 ? 6.298 17.517 2.234 1.00 43.34 81 ASP A C 1
ATOM 650 O O . ASP A 1 81 ? 7.133 17.973 3.009 1.00 43.34 81 ASP A O 1
ATOM 654 N N . THR A 1 82 ? 5.075 18.059 2.178 1.00 42.81 82 THR A N 1
ATOM 655 C CA . THR A 1 82 ? 4.470 18.808 3.296 1.00 42.81 82 THR A CA 1
ATOM 656 C C . THR A 1 82 ? 3.631 17.849 4.163 1.00 42.81 82 THR A C 1
ATOM 658 O O . THR A 1 82 ? 2.601 18.215 4.719 1.00 42.81 82 THR A O 1
ATOM 661 N N . GLY A 1 83 ? 4.049 16.582 4.236 1.00 35.91 83 GLY A N 1
ATOM 662 C CA . GLY A 1 83 ? 3.484 15.540 5.081 1.00 35.91 83 GLY A CA 1
ATOM 663 C C . GLY A 1 83 ? 4.119 15.590 6.465 1.00 35.91 83 GLY A C 1
ATOM 664 O O . GLY A 1 83 ? 5.306 15.317 6.636 1.00 35.91 83 GLY A O 1
ATOM 665 N N . GLY A 1 84 ? 3.316 15.962 7.459 1.00 43.09 84 GLY A N 1
ATOM 666 C CA . GLY A 1 84 ? 3.692 15.957 8.864 1.00 43.09 84 GLY A CA 1
ATOM 667 C C . GLY A 1 84 ? 4.268 14.613 9.316 1.00 43.09 84 GLY A C 1
ATOM 668 O O . GLY A 1 84 ? 3.739 13.544 9.030 1.00 43.09 84 GLY A O 1
ATOM 669 N N . GLY A 1 85 ? 5.363 14.686 10.069 1.00 33.84 85 GLY A N 1
ATOM 670 C CA . GLY A 1 85 ? 6.027 13.524 10.645 1.00 33.84 85 GLY A CA 1
ATOM 671 C C . GLY A 1 85 ? 7.044 13.956 11.690 1.00 33.84 85 GLY A C 1
ATOM 672 O O . GLY A 1 85 ? 8.243 14.029 11.429 1.00 33.84 85 GLY A O 1
ATOM 673 N N . GLY A 1 86 ? 6.543 14.311 12.873 1.00 35.00 86 GLY A N 1
ATOM 674 C CA . GLY A 1 86 ? 7.323 14.829 13.990 1.00 35.00 86 GLY A CA 1
ATOM 675 C C . GLY A 1 86 ? 8.519 13.955 14.375 1.00 35.00 86 GLY A C 1
ATOM 676 O O . GLY A 1 86 ? 8.397 12.765 14.651 1.00 35.00 86 GLY A O 1
ATOM 677 N N . ARG A 1 87 ? 9.686 14.591 14.511 1.00 36.72 87 ARG A N 1
ATOM 678 C CA . ARG A 1 87 ? 10.819 14.042 15.265 1.00 36.72 87 ARG A CA 1
ATOM 679 C C . ARG A 1 87 ? 10.797 14.605 16.680 1.00 36.72 87 ARG A C 1
ATOM 681 O O . ARG A 1 87 ? 11.546 15.522 17.010 1.00 36.72 87 ARG A O 1
ATOM 688 N N . THR A 1 88 ? 9.951 14.036 17.533 1.00 35.16 88 THR A N 1
ATOM 689 C CA . THR A 1 88 ? 10.102 14.162 18.983 1.00 35.16 88 THR A CA 1
ATOM 690 C C . THR A 1 88 ? 11.046 13.075 19.508 1.00 35.16 88 THR A C 1
ATOM 692 O O . THR A 1 88 ? 10.803 11.880 19.392 1.00 35.16 88 THR A O 1
ATOM 695 N N . GLY A 1 89 ? 12.127 13.518 20.155 1.00 36.62 89 GLY A N 1
ATOM 696 C CA . GLY A 1 89 ? 12.558 12.930 21.425 1.00 36.62 89 GLY A CA 1
ATOM 697 C C . GLY A 1 89 ? 13.674 11.877 21.427 1.00 36.62 89 GLY A C 1
ATOM 698 O O . GLY A 1 89 ? 13.405 10.684 21.303 1.00 36.62 89 GLY A O 1
ATOM 699 N N . ARG A 1 90 ? 14.885 12.342 21.789 1.00 39.78 90 ARG A N 1
ATOM 700 C CA . ARG A 1 90 ? 15.897 11.773 22.731 1.00 39.78 90 ARG A CA 1
ATOM 701 C C . ARG A 1 90 ? 17.305 12.019 22.167 1.00 39.78 90 ARG A C 1
ATOM 703 O O . ARG A 1 90 ? 17.591 11.602 21.061 1.00 39.78 90 ARG A O 1
ATOM 710 N N . GLY A 1 91 ? 18.238 12.717 22.814 1.00 36.53 91 GLY A N 1
ATOM 711 C CA . GLY A 1 91 ? 18.541 12.809 24.243 1.00 36.53 91 GLY A CA 1
ATOM 712 C C . GLY A 1 91 ? 19.842 12.037 24.516 1.00 36.53 91 GLY A C 1
ATOM 713 O O . GLY A 1 91 ? 19.860 10.836 24.257 1.00 36.53 91 GLY A O 1
ATOM 714 N N . ARG A 1 92 ? 20.868 12.738 25.045 1.00 43.25 92 ARG A N 1
ATOM 715 C CA . ARG A 1 92 ? 22.246 12.349 25.486 1.00 43.25 92 ARG A CA 1
ATOM 716 C C . ARG A 1 92 ? 23.282 13.163 24.689 1.00 43.25 92 ARG A C 1
ATOM 718 O O . ARG A 1 92 ? 23.254 13.134 23.475 1.00 43.25 92 ARG A O 1
ATOM 725 N N . GLY A 1 93 ? 24.229 13.914 25.240 1.00 37.38 93 GLY A N 1
ATOM 726 C CA . GLY A 1 93 ? 24.730 14.068 26.598 1.00 37.38 93 GLY A CA 1
ATOM 727 C C . GLY A 1 93 ? 26.223 14.424 26.509 1.00 37.38 93 GLY A C 1
ATOM 728 O O . GLY A 1 93 ? 26.969 13.711 25.855 1.00 37.38 93 GLY A O 1
ATOM 729 N N . ALA A 1 94 ? 26.626 15.488 27.212 1.00 45.25 94 ALA A N 1
ATOM 730 C CA . ALA A 1 94 ? 27.990 15.812 27.657 1.00 45.25 94 ALA A CA 1
ATOM 731 C C . ALA A 1 94 ? 29.057 16.220 26.606 1.00 45.25 94 ALA A C 1
ATOM 733 O O . ALA A 1 94 ? 29.540 15.406 25.832 1.00 45.25 94 ALA A O 1
ATOM 734 N N . ARG A 1 95 ? 29.603 17.440 26.724 1.00 47.25 95 ARG A N 1
ATOM 735 C CA . ARG A 1 95 ? 30.832 17.768 27.491 1.00 47.25 95 ARG A CA 1
ATOM 736 C C . ARG A 1 95 ? 31.282 19.209 27.180 1.00 47.25 95 ARG A C 1
ATOM 738 O O . ARG A 1 95 ? 31.369 19.604 26.027 1.00 47.25 95 ARG A O 1
ATOM 745 N N . ARG A 1 96 ? 31.601 19.977 28.232 1.00 46.72 96 ARG A N 1
ATOM 746 C CA . ARG A 1 96 ? 32.418 21.209 28.155 1.00 46.72 96 ARG A CA 1
ATOM 747 C C . ARG A 1 96 ? 33.777 20.895 27.489 1.00 46.72 96 ARG A C 1
ATOM 749 O O . ARG A 1 96 ? 34.242 19.762 27.620 1.00 46.72 96 ARG A O 1
ATOM 756 N N . PRO A 1 97 ? 34.469 21.884 26.897 1.00 50.00 97 PRO A N 1
ATOM 757 C CA . PRO A 1 97 ? 35.471 22.604 27.691 1.00 50.00 97 PRO A CA 1
ATOM 758 C C . PRO A 1 97 ? 35.541 24.119 27.425 1.00 50.00 97 PRO A C 1
ATOM 760 O O . PRO A 1 97 ? 34.899 24.671 26.542 1.00 50.00 97 PRO A O 1
ATOM 763 N N . ARG A 1 98 ? 36.317 24.758 28.302 1.00 46.62 98 ARG A N 1
ATOM 764 C CA . ARG A 1 98 ? 36.587 26.188 28.461 1.00 46.62 98 ARG A CA 1
ATOM 765 C C . ARG A 1 98 ? 37.350 26.801 27.282 1.00 46.62 98 ARG A C 1
ATOM 767 O O . ARG A 1 98 ? 38.257 26.151 26.762 1.00 46.62 98 ARG A O 1
ATOM 774 N N . ARG A 1 99 ? 37.147 28.099 27.056 1.00 47.09 99 ARG A N 1
ATOM 775 C CA . ARG A 1 99 ? 38.247 29.070 27.003 1.00 47.09 99 ARG A CA 1
ATOM 776 C C . ARG A 1 99 ? 37.755 30.463 27.358 1.00 47.09 99 ARG A C 1
ATOM 778 O O . ARG A 1 99 ? 36.584 30.745 27.033 1.00 47.09 99 ARG A O 1
#

Sequence (99 aa):
MELDYEVEQDEEGAPVGVVRLHLPEKLARTLVEEELPLFDRPVRFIVGRGRRGAVRADSLLDLQELLDMPWMPDELEAARDTGGGGRTGRGRGARRPRR

Foldseek 3Di:
DDKDWDWDADPVRDTFIEIEAEDELVCLQPDDPVNDDDDPGQYKYWYQPDPQGIDIDSDSVVSNVCSPDPDHVPVCVVVCVVDDDDDDDDDDDDDDDDD